Protein AF-A0A1F9BI55-F1 (afdb_monomer_lite)

pLDDT: mean 72.05, std 14.96, range [40.72, 87.56]

Secondary structure (DSSP, 8-state):
---------PPPS--PPTT----------EEETTTTEEES-SSB-TTT--B-HHHHHHHHHHHHHHHHHHHHHHTSTT--HHHHHHHHHHHHHHHHHHHHHHHHHHHHHHHHHT-

Sequence (115 aa):
MEDNKQQPWPGLPGQPAPGGQEQPPEAPKKYCVHCESETATWAYCDQCGKLFWGRIAWDLGCGGVCAWLGVGMILKAGTEFYEIILAVLIGAGGLWVMSRIIRQLGKAYVFWRNR

Radius of gyration: 26.08 Å; chains: 1; bounding box: 58×70×51 Å

Foldseek 3Di:
DDDDDDDDDDDDPDDDDPDPPPPPPPPPFDADPPPRDTAPDDQARLPPLHGPVVVLVVLLVQLVVLLVQLVVQCPDPPDDPVSNVVSVVSNVSSVVSVVVSVVVVVVSVVSVVVD

Structure (mmCIF, N/CA/C/O backbone):
data_AF-A0A1F9BI55-F1
#
_entry.id   AF-A0A1F9BI55-F1
#
loop_
_atom_site.group_PDB
_atom_site.id
_atom_site.type_symbol
_atom_site.label_atom_id
_atom_site.label_alt_id
_atom_site.label_comp_id
_atom_site.label_asym_id
_atom_site.label_entity_id
_atom_site.label_seq_id
_atom_site.pdbx_PDB_ins_code
_atom_site.Cartn_x
_atom_site.Cartn_y
_atom_site.Cartn_z
_atom_site.occupancy
_atom_site.B_iso_or_equiv
_atom_site.auth_seq_id
_atom_site.auth_comp_id
_atom_site.auth_asym_id
_atom_site.auth_atom_id
_atom_site.pdbx_PDB_model_num
ATOM 1 N N . MET A 1 1 ? 42.779 61.744 -11.611 1.00 42.41 1 MET A N 1
ATOM 2 C CA . MET A 1 1 ? 41.644 61.108 -12.315 1.00 42.41 1 MET A CA 1
ATOM 3 C C . MET A 1 1 ? 41.240 59.847 -11.542 1.00 42.41 1 MET A C 1
ATOM 5 O O . MET A 1 1 ? 41.432 58.744 -12.025 1.00 42.41 1 MET A O 1
ATOM 9 N N . GLU A 1 2 ? 41.009 59.907 -10.229 1.00 42.03 2 GLU A N 1
ATOM 10 C CA . GLU A 1 2 ? 39.813 60.427 -9.525 1.00 42.03 2 GLU A CA 1
ATOM 11 C C . GLU A 1 2 ? 38.534 59.616 -9.784 1.00 42.03 2 GLU A C 1
ATOM 13 O O . GLU A 1 2 ? 37.848 59.800 -10.780 1.00 42.03 2 GLU A O 1
ATOM 18 N N . ASP A 1 3 ? 38.311 58.678 -8.855 1.00 46.22 3 ASP A N 1
ATOM 19 C CA . ASP A 1 3 ? 37.092 58.414 -8.074 1.00 46.22 3 ASP A CA 1
ATOM 20 C C . ASP A 1 3 ? 35.724 58.757 -8.696 1.00 46.22 3 ASP A C 1
ATOM 22 O O . ASP A 1 3 ? 35.355 59.922 -8.849 1.00 46.22 3 ASP A O 1
ATOM 26 N N . ASN A 1 4 ? 34.889 57.729 -8.891 1.00 42.84 4 ASN A N 1
ATOM 27 C CA . ASN A 1 4 ? 33.470 57.885 -8.585 1.00 42.84 4 ASN A CA 1
ATOM 28 C C . ASN A 1 4 ? 32.836 56.570 -8.112 1.00 42.84 4 ASN A C 1
ATOM 30 O O . ASN A 1 4 ? 32.399 55.722 -8.891 1.00 42.84 4 ASN A O 1
ATOM 34 N N . LYS A 1 5 ? 32.804 56.419 -6.786 1.00 58.03 5 LYS A N 1
ATOM 35 C CA . LYS A 1 5 ? 31.860 55.562 -6.066 1.00 58.03 5 LYS A CA 1
ATOM 36 C C . LYS A 1 5 ? 30.414 55.846 -6.492 1.00 58.03 5 LYS A C 1
ATOM 38 O O . LYS A 1 5 ? 29.934 56.959 -6.306 1.00 58.03 5 LYS A O 1
ATOM 43 N N . GLN A 1 6 ? 29.662 54.801 -6.826 1.00 41.06 6 GLN A N 1
ATOM 44 C CA . GLN A 1 6 ? 28.225 54.777 -6.546 1.00 41.06 6 GLN A CA 1
ATOM 45 C C . GLN A 1 6 ? 27.743 53.352 -6.258 1.00 41.06 6 GLN A C 1
ATOM 47 O O . GLN A 1 6 ? 27.247 52.633 -7.117 1.00 41.06 6 GLN A O 1
ATOM 52 N N . GLN A 1 7 ? 27.858 52.961 -4.988 1.00 51.66 7 GLN A N 1
ATOM 53 C CA . GLN A 1 7 ? 26.734 52.285 -4.347 1.00 51.66 7 GLN A CA 1
ATOM 54 C C . GLN A 1 7 ? 25.698 53.353 -3.994 1.00 51.66 7 GLN A C 1
ATOM 56 O O . GLN A 1 7 ? 26.070 54.398 -3.452 1.00 51.66 7 GLN A O 1
ATOM 61 N N . PRO A 1 8 ? 24.411 53.083 -4.247 1.00 44.84 8 PRO A N 1
ATOM 62 C CA . PRO A 1 8 ? 23.413 53.513 -3.280 1.00 44.84 8 PRO A CA 1
ATOM 63 C C . PRO A 1 8 ? 22.367 52.417 -2.983 1.00 44.84 8 PRO A C 1
ATOM 65 O O . PRO A 1 8 ? 21.558 52.061 -3.831 1.00 44.84 8 PRO A O 1
ATOM 68 N N . TRP A 1 9 ? 22.371 52.004 -1.710 1.00 43.84 9 TRP A N 1
ATOM 69 C CA . TRP A 1 9 ? 21.256 51.522 -0.871 1.00 43.84 9 TRP A CA 1
ATOM 70 C C . TRP A 1 9 ? 20.826 50.036 -0.886 1.00 43.84 9 TRP A C 1
ATOM 72 O O . TRP A 1 9 ? 20.668 49.429 -1.943 1.00 43.84 9 TRP A O 1
ATOM 82 N N . PRO A 1 10 ? 20.568 49.451 0.309 1.00 46.62 10 PRO A N 1
ATOM 83 C CA . PRO A 1 10 ? 19.933 48.146 0.452 1.00 46.62 10 PRO A CA 1
ATOM 84 C C . PRO A 1 10 ? 18.438 48.277 0.137 1.00 46.62 10 PRO A C 1
ATOM 86 O O . PRO A 1 10 ? 17.730 49.070 0.757 1.00 46.62 10 PRO A O 1
ATOM 89 N N . GLY A 1 11 ? 17.948 47.507 -0.833 1.00 43.47 11 GLY A N 1
ATOM 90 C CA . GLY A 1 11 ? 16.514 47.405 -1.091 1.00 43.47 11 GLY A CA 1
ATOM 91 C C . GLY A 1 11 ? 15.781 46.894 0.154 1.00 43.47 11 GLY A C 1
ATOM 92 O O . GLY A 1 11 ? 16.149 45.867 0.720 1.00 43.47 11 GLY A O 1
ATOM 93 N N . LEU A 1 12 ? 14.767 47.643 0.589 1.00 44.66 12 LEU A N 1
ATOM 94 C CA . LEU A 1 12 ? 13.859 47.306 1.687 1.00 44.66 12 LEU A CA 1
ATOM 95 C C . LEU A 1 12 ? 13.199 45.923 1.499 1.00 44.66 12 LEU A C 1
ATOM 97 O O . LEU A 1 12 ? 12.894 45.538 0.368 1.00 44.66 12 LEU A O 1
ATOM 101 N N . PRO A 1 13 ? 12.888 45.198 2.591 1.00 49.97 13 PRO A N 1
ATOM 102 C CA . PRO A 1 13 ? 12.087 43.986 2.521 1.00 49.97 13 PRO A CA 1
ATOM 103 C C . PRO A 1 13 ? 10.628 44.383 2.276 1.00 49.97 13 PRO A C 1
ATOM 105 O O . PRO A 1 13 ? 10.007 45.006 3.133 1.00 49.97 13 PRO A O 1
ATOM 108 N N . GLY A 1 14 ? 10.066 44.033 1.118 1.00 50.84 14 GLY A N 1
ATOM 109 C CA . GLY A 1 14 ? 8.618 44.164 0.917 1.00 50.84 14 GLY A CA 1
ATOM 110 C C . GLY A 1 14 ? 8.142 44.639 -0.450 1.00 50.84 14 GLY A C 1
ATOM 111 O O . GLY A 1 14 ? 7.209 45.432 -0.509 1.00 50.84 14 GLY A O 1
ATOM 112 N N . GLN A 1 15 ? 8.705 44.134 -1.548 1.00 40.72 15 GLN A N 1
ATOM 113 C CA . GLN A 1 15 ? 7.982 44.128 -2.823 1.00 40.72 15 GLN A CA 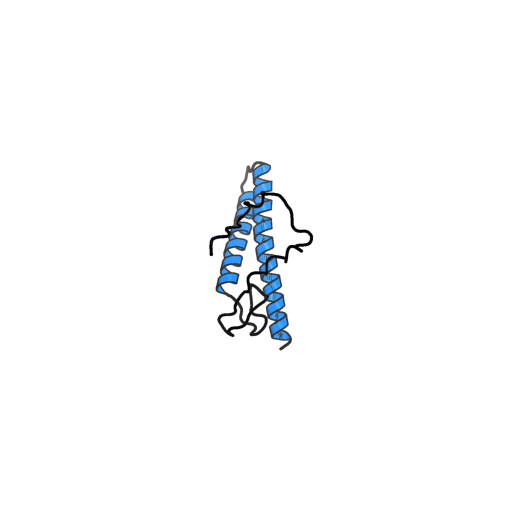1
ATOM 114 C C . GLN A 1 15 ? 7.763 42.681 -3.276 1.00 40.72 15 GLN A C 1
ATOM 116 O O . GLN A 1 15 ? 8.737 42.001 -3.599 1.00 40.72 15 GLN A O 1
ATOM 121 N N . PRO A 1 16 ? 6.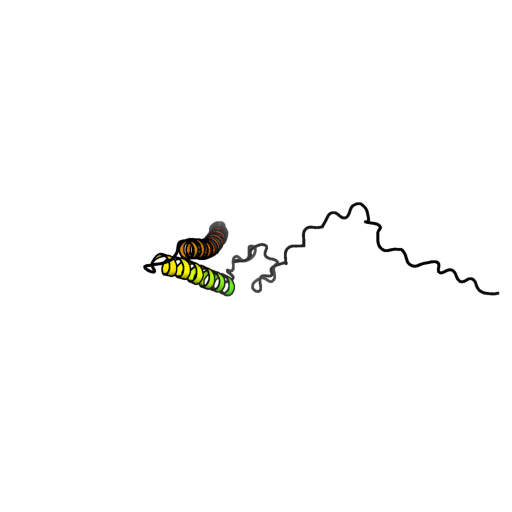513 42.174 -3.276 1.00 44.66 16 PRO A N 1
ATOM 122 C CA . PRO A 1 16 ? 6.219 40.891 -3.891 1.00 44.66 16 PRO A CA 1
ATOM 123 C C . PRO A 1 16 ? 6.353 41.046 -5.408 1.00 44.66 16 PRO A C 1
ATOM 125 O O . PRO A 1 16 ? 5.675 41.870 -6.023 1.00 44.66 16 PRO A O 1
ATOM 128 N N . ALA A 1 17 ? 7.254 40.270 -6.009 1.00 47.72 17 ALA A N 1
ATOM 129 C CA . ALA A 1 17 ? 7.354 40.172 -7.457 1.00 47.72 17 ALA A CA 1
ATOM 130 C C . ALA A 1 17 ? 6.009 39.670 -8.027 1.00 47.72 17 ALA A C 1
ATOM 132 O O . ALA A 1 17 ? 5.470 38.677 -7.528 1.00 47.72 17 ALA A O 1
ATOM 133 N N . PRO A 1 18 ? 5.440 40.330 -9.051 1.00 50.12 18 PRO A N 1
ATOM 134 C CA . PRO A 1 18 ? 4.204 39.880 -9.666 1.00 50.12 18 PRO A CA 1
ATOM 135 C C . PRO A 1 18 ? 4.491 38.656 -10.542 1.00 50.12 18 PRO A C 1
ATOM 137 O O . PRO A 1 18 ? 5.318 38.711 -11.447 1.00 50.12 18 PRO A O 1
ATOM 140 N N . GLY A 1 19 ? 3.774 37.558 -10.298 1.00 45.78 19 GLY A N 1
ATOM 141 C CA . GLY A 1 19 ? 3.638 36.484 -11.287 1.00 45.78 19 GLY A CA 1
ATOM 142 C C . GLY A 1 19 ? 4.557 35.273 -11.139 1.00 45.78 19 GLY A C 1
ATOM 143 O O . GLY A 1 19 ? 4.797 34.584 -12.127 1.00 45.78 19 GLY A O 1
ATOM 144 N N . GLY A 1 20 ? 5.027 34.953 -9.933 1.00 44.62 20 GLY A N 1
ATOM 145 C CA . GLY A 1 20 ? 5.524 33.605 -9.665 1.00 44.62 20 GLY A CA 1
ATOM 146 C C . GLY A 1 20 ? 4.347 32.636 -9.616 1.00 44.62 20 GLY A C 1
ATOM 147 O O . GLY A 1 20 ? 3.716 32.510 -8.573 1.00 44.62 20 GLY A O 1
ATOM 148 N N . GLN A 1 21 ? 4.020 31.969 -10.728 1.00 47.75 21 GLN A N 1
ATOM 149 C CA . GLN A 1 21 ? 3.288 30.708 -10.620 1.00 47.75 21 GLN A CA 1
ATOM 150 C C . GLN A 1 21 ? 4.119 29.825 -9.690 1.00 47.75 21 GLN A C 1
ATOM 152 O O . GLN A 1 21 ? 5.267 29.521 -10.013 1.00 47.75 21 GLN A O 1
ATOM 157 N N . GLU A 1 22 ? 3.579 29.478 -8.521 1.00 43.53 22 GLU A N 1
ATOM 158 C CA . GLU A 1 22 ? 4.127 28.417 -7.682 1.00 43.53 22 GLU A CA 1
ATOM 159 C C . GLU A 1 22 ? 4.212 27.168 -8.558 1.00 43.53 22 GLU A C 1
ATOM 161 O O . GLU A 1 22 ? 3.216 26.487 -8.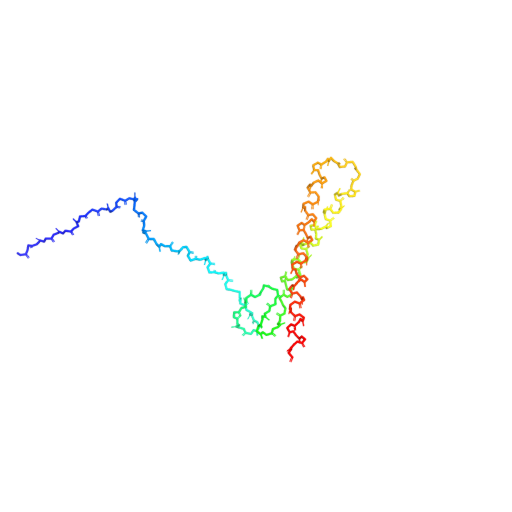801 1.00 43.53 22 GLU A O 1
ATOM 166 N N . GLN A 1 23 ? 5.401 26.923 -9.113 1.00 45.19 23 GLN A N 1
ATOM 167 C CA . GLN A 1 23 ? 5.715 25.690 -9.805 1.00 45.19 23 GLN A CA 1
ATOM 168 C C . GLN A 1 23 ? 5.424 24.588 -8.784 1.00 45.19 23 GLN A C 1
ATOM 170 O O . GLN A 1 23 ? 6.053 24.586 -7.720 1.00 45.19 23 GLN A O 1
ATOM 175 N N . PRO A 1 24 ? 4.423 23.718 -9.027 1.00 54.47 24 PRO A N 1
ATOM 176 C CA . PRO A 1 24 ? 4.075 22.687 -8.067 1.00 54.47 24 PRO A CA 1
ATOM 177 C C . PRO A 1 24 ? 5.356 21.905 -7.778 1.00 54.47 24 PRO A C 1
ATOM 179 O O . PRO A 1 24 ? 6.080 21.606 -8.734 1.00 54.47 24 PRO A O 1
ATOM 182 N N . PRO A 1 25 ? 5.682 21.641 -6.498 1.00 56.00 25 PRO A N 1
ATOM 183 C CA . PRO A 1 25 ? 6.956 21.045 -6.128 1.00 56.00 25 PRO A CA 1
ATOM 184 C C . PRO A 1 25 ? 7.177 19.817 -7.000 1.00 56.00 25 PRO A C 1
ATOM 186 O O . PRO A 1 25 ? 6.336 18.913 -7.020 1.00 56.00 25 PRO A O 1
ATOM 189 N N . GLU A 1 26 ? 8.2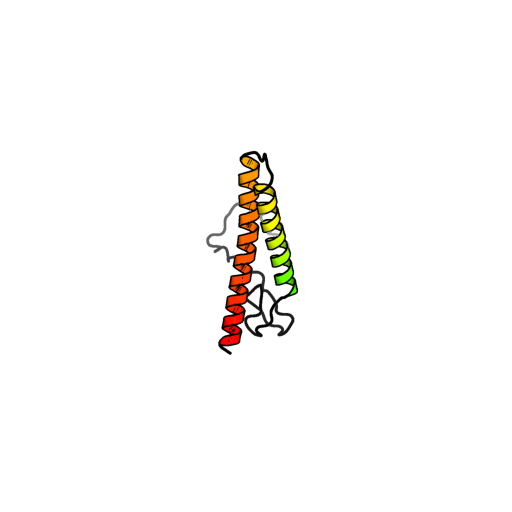58 19.849 -7.782 1.00 56.31 26 GLU A N 1
ATOM 190 C CA . GLU A 1 26 ? 8.585 18.803 -8.739 1.00 56.31 26 GLU A CA 1
ATOM 191 C C . GLU A 1 26 ? 8.583 17.488 -7.962 1.00 56.31 26 GLU A C 1
ATOM 193 O O . GLU A 1 26 ? 9.340 17.318 -7.001 1.00 56.31 26 GLU A O 1
ATOM 198 N N . ALA A 1 27 ? 7.613 16.619 -8.268 1.00 58.06 27 ALA A N 1
ATOM 199 C CA . ALA A 1 27 ? 7.383 15.425 -7.473 1.00 58.06 27 ALA A CA 1
ATOM 200 C C . ALA A 1 27 ? 8.707 14.653 -7.387 1.00 58.06 27 ALA A C 1
ATOM 202 O O . ALA A 1 27 ? 9.366 14.502 -8.419 1.00 58.06 27 ALA A O 1
ATOM 203 N N . PRO A 1 28 ? 9.121 14.178 -6.196 1.00 56.47 28 PRO A N 1
ATOM 204 C CA . PRO A 1 28 ? 10.420 13.543 -6.034 1.00 56.47 28 PRO A CA 1
ATOM 205 C C . PRO A 1 28 ? 10.548 12.422 -7.059 1.00 56.47 28 PRO A C 1
ATOM 207 O O . PRO A 1 28 ? 9.763 11.466 -7.039 1.00 56.47 28 PRO A O 1
ATOM 210 N N . LYS A 1 29 ? 11.501 12.585 -7.982 1.00 61.00 29 LYS A N 1
ATOM 211 C CA . LYS A 1 29 ? 11.761 11.637 -9.062 1.00 61.00 29 LYS A CA 1
ATOM 212 C C . LYS A 1 29 ? 12.137 10.306 -8.424 1.00 61.00 29 LYS A C 1
ATOM 214 O O . LYS A 1 29 ? 13.127 10.209 -7.702 1.00 61.00 29 LYS A O 1
ATOM 219 N N . LYS A 1 30 ? 11.301 9.286 -8.614 1.00 67.44 30 LYS A N 1
ATOM 220 C CA . LYS A 1 30 ? 11.562 7.942 -8.088 1.00 67.44 30 LYS A CA 1
ATOM 221 C C . LYS A 1 30 ? 12.350 7.191 -9.140 1.00 67.44 30 LYS A C 1
ATOM 223 O O . LYS A 1 30 ? 12.022 7.257 -10.319 1.00 67.44 30 LYS A O 1
ATOM 228 N N . TYR A 1 31 ? 13.388 6.491 -8.711 1.00 72.88 31 TYR A N 1
ATOM 229 C CA . TYR A 1 31 ? 14.317 5.830 -9.613 1.00 72.88 31 TYR A CA 1
ATOM 230 C C . TYR A 1 31 ? 14.211 4.314 -9.479 1.00 72.88 31 TYR A C 1
ATOM 232 O O . TYR A 1 31 ? 14.147 3.781 -8.366 1.00 72.88 31 TYR A O 1
ATOM 240 N N . CYS A 1 32 ? 14.168 3.605 -10.605 1.00 77.00 32 CYS A N 1
ATOM 241 C CA . CYS A 1 32 ? 14.177 2.152 -10.617 1.00 77.00 32 CYS A CA 1
ATOM 242 C C . CYS A 1 32 ? 15.615 1.631 -10.678 1.00 77.00 32 CYS A C 1
ATOM 244 O O . CYS A 1 32 ? 16.251 1.676 -11.723 1.00 77.00 32 CYS A O 1
ATOM 246 N N . VAL A 1 33 ? 16.087 1.025 -9.588 1.00 75.19 33 VAL A N 1
ATOM 247 C CA . VAL A 1 33 ? 17.436 0.430 -9.497 1.00 75.19 33 VAL A CA 1
ATOM 248 C C . VAL A 1 33 ? 17.667 -0.699 -10.517 1.00 75.19 33 VAL A C 1
ATOM 250 O O . VAL A 1 33 ? 18.801 -1.028 -10.828 1.00 75.19 33 VAL A O 1
ATOM 253 N N . HIS A 1 34 ? 16.607 -1.313 -11.057 1.00 79.19 34 HIS A N 1
ATOM 254 C CA . HIS A 1 34 ? 16.745 -2.448 -11.976 1.00 79.19 34 HIS A CA 1
ATOM 255 C C . HIS A 1 34 ? 16.932 -2.092 -13.446 1.00 79.19 34 HIS A C 1
ATOM 257 O O . HIS A 1 34 ? 17.508 -2.891 -14.175 1.00 79.19 34 HIS A O 1
ATOM 263 N N . CYS A 1 35 ? 16.390 -0.965 -13.893 1.00 81.31 35 CYS A N 1
ATOM 264 C CA . CYS A 1 35 ? 16.456 -0.556 -15.298 1.00 81.31 35 CYS A CA 1
ATOM 265 C C . CYS A 1 35 ? 16.968 0.871 -15.465 1.00 81.31 35 CYS A C 1
ATOM 267 O O . CYS A 1 35 ? 16.901 1.409 -16.562 1.00 81.31 35 CYS A O 1
ATOM 269 N N . GLU A 1 36 ? 17.444 1.472 -14.369 1.00 81.75 36 GLU A N 1
ATOM 270 C CA . GLU A 1 36 ? 18.048 2.802 -14.346 1.00 81.75 36 GLU A CA 1
ATOM 271 C C . GLU A 1 36 ? 17.147 3.888 -14.960 1.00 81.75 36 GLU A C 1
ATOM 273 O O . GLU A 1 36 ? 17.603 4.903 -15.486 1.00 81.75 36 GLU A O 1
ATOM 278 N N . SER A 1 37 ? 15.831 3.682 -14.867 1.00 76.25 37 SER A N 1
ATOM 279 C CA . SER A 1 37 ? 14.826 4.592 -15.396 1.00 76.25 37 SER A CA 1
ATOM 280 C C . SER A 1 37 ? 14.141 5.372 -14.280 1.00 76.25 37 SER A C 1
ATOM 282 O O . SER A 1 37 ? 13.930 4.873 -13.166 1.00 76.25 37 SER A O 1
ATOM 284 N N . GLU A 1 38 ? 13.704 6.585 -14.607 1.00 76.06 38 GLU A N 1
ATOM 285 C CA . GLU A 1 38 ? 12.711 7.282 -13.798 1.00 76.06 38 GLU A CA 1
ATOM 286 C C . GLU A 1 38 ? 11.399 6.474 -13.808 1.00 76.06 38 GLU A C 1
ATOM 288 O O . GLU A 1 38 ? 11.022 5.873 -14.817 1.00 76.06 38 GLU A O 1
ATOM 293 N N . THR A 1 39 ? 10.737 6.396 -12.655 1.00 74.25 39 THR A N 1
ATOM 294 C CA . THR A 1 39 ? 9.449 5.722 -12.472 1.00 74.25 39 THR A CA 1
ATOM 295 C C . THR A 1 39 ? 8.461 6.688 -11.842 1.00 74.25 39 THR A C 1
ATOM 297 O O . THR A 1 39 ? 8.729 7.297 -10.803 1.00 74.25 39 THR A O 1
ATOM 300 N N . ALA A 1 40 ? 7.277 6.808 -12.437 1.00 68.88 40 ALA A N 1
ATOM 301 C CA . ALA A 1 40 ? 6.197 7.611 -11.859 1.00 68.88 40 ALA A CA 1
ATOM 302 C C . ALA A 1 40 ? 5.485 6.859 -10.717 1.00 68.88 40 ALA A C 1
ATOM 304 O O . ALA A 1 40 ? 4.795 7.447 -9.874 1.00 68.88 40 ALA A O 1
ATOM 305 N N . THR A 1 41 ? 5.647 5.536 -10.670 1.00 69.56 41 THR A N 1
ATOM 306 C CA . THR A 1 41 ? 4.986 4.652 -9.713 1.00 69.56 41 THR A CA 1
ATOM 307 C C . THR A 1 41 ? 5.883 4.318 -8.524 1.00 69.56 41 THR A C 1
ATOM 309 O O . THR A 1 41 ? 7.105 4.239 -8.618 1.00 69.56 41 THR A O 1
ATOM 312 N N . TRP A 1 42 ? 5.257 4.170 -7.353 1.00 68.94 42 TRP A N 1
ATOM 313 C CA . TRP A 1 42 ? 5.952 4.007 -6.070 1.00 68.94 42 TRP A CA 1
ATOM 314 C C . TRP A 1 42 ? 6.104 2.550 -5.620 1.00 68.94 42 TRP A C 1
ATOM 316 O O . TRP A 1 42 ? 6.932 2.275 -4.761 1.00 68.94 42 TRP A O 1
ATOM 326 N N . ALA A 1 43 ? 5.304 1.637 -6.174 1.00 74.38 43 ALA A N 1
ATOM 327 C CA . ALA A 1 43 ? 5.281 0.219 -5.801 1.00 74.38 43 ALA A CA 1
ATOM 328 C C . ALA A 1 43 ? 5.872 -0.697 -6.884 1.00 74.38 43 ALA A C 1
ATOM 330 O O . ALA A 1 43 ? 6.298 -1.809 -6.595 1.00 74.38 43 ALA A O 1
ATOM 331 N N . TYR A 1 44 ? 5.914 -0.243 -8.132 1.00 79.69 44 TYR A N 1
ATOM 332 C CA . TYR A 1 44 ? 6.523 -0.959 -9.246 1.00 79.69 44 TYR A CA 1
ATOM 333 C C . TYR A 1 44 ? 7.140 0.054 -10.207 1.00 79.69 44 TYR A C 1
ATOM 335 O O . TYR A 1 44 ? 6.878 1.248 -10.074 1.00 79.69 44 TYR A O 1
ATOM 343 N N . CYS A 1 45 ? 7.956 -0.409 -11.146 1.00 82.62 45 CYS A N 1
ATOM 344 C CA . CYS A 1 45 ? 8.479 0.406 -12.235 1.00 82.62 45 CYS A CA 1
ATOM 345 C C . CYS A 1 45 ? 7.595 0.271 -13.479 1.00 82.62 45 CYS A C 1
ATOM 347 O O . CYS A 1 45 ? 7.388 -0.844 -13.956 1.00 82.62 45 CYS A O 1
ATOM 349 N N . ASP A 1 46 ? 7.113 1.387 -14.025 1.00 79.19 46 ASP A N 1
ATOM 350 C CA . ASP A 1 46 ? 6.277 1.423 -15.233 1.00 79.19 46 ASP A CA 1
ATOM 351 C C . ASP A 1 46 ? 7.043 1.131 -16.538 1.00 79.19 46 ASP A C 1
ATOM 353 O O . ASP A 1 46 ? 6.423 0.833 -17.553 1.00 79.19 46 ASP A O 1
ATOM 357 N N . GLN A 1 47 ? 8.379 1.135 -16.506 1.00 79.69 47 GLN A N 1
ATOM 358 C CA . GLN A 1 47 ? 9.228 0.837 -17.667 1.00 79.69 47 GLN A CA 1
ATOM 359 C C . GLN A 1 47 ? 9.602 -0.654 -17.745 1.00 79.69 47 GLN A C 1
ATOM 361 O O . GLN A 1 47 ? 9.408 -1.315 -18.771 1.00 79.69 47 GLN A O 1
ATOM 366 N N . CYS A 1 48 ? 10.107 -1.231 -16.647 1.00 79.75 48 CYS A N 1
ATOM 367 C CA . CYS A 1 48 ? 10.543 -2.634 -16.611 1.00 79.75 48 CYS A CA 1
ATOM 368 C C . CYS A 1 48 ? 9.538 -3.599 -15.965 1.00 79.75 48 CYS A C 1
ATOM 370 O O . CYS A 1 48 ? 9.679 -4.809 -16.123 1.00 79.75 48 CYS A O 1
ATOM 372 N N . GLY A 1 49 ? 8.530 -3.105 -15.242 1.00 75.31 49 GLY A N 1
ATOM 373 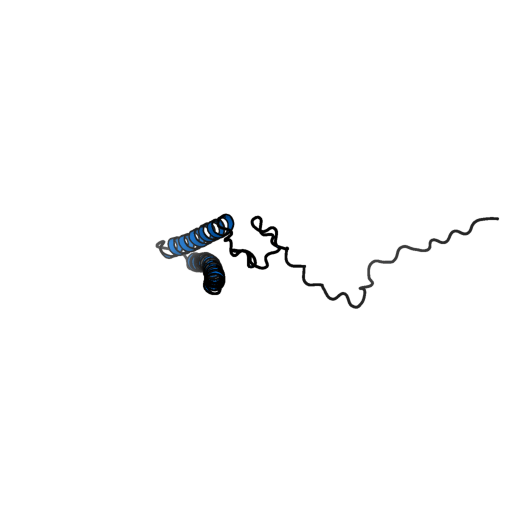C CA . GLY A 1 49 ? 7.520 -3.935 -14.575 1.00 75.31 49 GLY A CA 1
ATOM 374 C C . GLY A 1 49 ? 7.975 -4.593 -13.267 1.00 75.31 49 GLY A C 1
ATOM 375 O O . GLY A 1 49 ? 7.202 -5.347 -12.674 1.00 75.31 49 GLY A O 1
ATOM 376 N N . LYS A 1 50 ? 9.204 -4.341 -12.789 1.00 80.19 50 LYS A N 1
ATOM 377 C CA . LYS A 1 50 ? 9.691 -4.879 -11.505 1.00 80.19 50 LYS A CA 1
ATOM 378 C C . LYS A 1 50 ? 8.968 -4.225 -10.327 1.00 80.19 50 LYS A C 1
ATOM 380 O O . LYS A 1 50 ? 8.803 -3.008 -10.282 1.00 80.19 50 LYS A O 1
ATOM 385 N N . LEU A 1 51 ? 8.593 -5.046 -9.351 1.00 80.81 51 LEU A N 1
ATOM 386 C CA . LEU A 1 51 ? 7.967 -4.633 -8.095 1.00 80.81 51 LEU A CA 1
ATOM 387 C C . LEU A 1 51 ? 9.024 -4.248 -7.054 1.00 80.81 51 LEU A C 1
ATOM 389 O O . LEU A 1 51 ? 10.033 -4.936 -6.890 1.00 80.81 51 LEU A O 1
ATOM 393 N N . PHE A 1 52 ? 8.758 -3.188 -6.296 1.00 85.81 52 PHE A N 1
ATOM 394 C CA . PHE A 1 52 ? 9.579 -2.762 -5.165 1.00 85.81 52 PHE A CA 1
ATOM 395 C C . PHE A 1 52 ? 9.145 -3.495 -3.891 1.00 85.81 52 PHE A C 1
ATOM 397 O O . PHE A 1 52 ? 8.539 -2.911 -2.991 1.00 85.81 52 PHE A O 1
ATOM 404 N N . TRP A 1 53 ? 9.456 -4.794 -3.822 1.00 77.88 53 TRP A N 1
ATOM 405 C CA . TRP A 1 53 ? 9.028 -5.692 -2.741 1.00 77.88 53 TRP A CA 1
ATOM 406 C C . TRP A 1 53 ? 9.362 -5.186 -1.338 1.00 77.88 53 TRP A C 1
ATOM 408 O O . TRP A 1 53 ? 8.520 -5.295 -0.458 1.00 77.88 53 TRP A O 1
ATOM 418 N N . GLY A 1 54 ? 10.534 -4.575 -1.130 1.00 81.50 54 GLY A N 1
ATOM 419 C CA . GLY A 1 54 ? 10.901 -4.020 0.178 1.00 81.50 54 GLY A CA 1
ATOM 420 C C . GLY A 1 54 ? 9.939 -2.927 0.653 1.00 81.50 54 GLY A C 1
ATOM 421 O O . GLY A 1 54 ? 9.548 -2.903 1.817 1.00 81.50 54 GLY A O 1
ATOM 422 N N . ARG A 1 55 ? 9.485 -2.059 -0.260 1.00 78.50 55 ARG A N 1
ATOM 423 C CA . ARG A 1 55 ? 8.531 -0.995 0.072 1.00 78.50 55 ARG A CA 1
ATOM 424 C C . ARG A 1 55 ? 7.113 -1.534 0.224 1.00 78.50 55 ARG A C 1
ATOM 426 O O . ARG A 1 55 ? 6.436 -1.188 1.182 1.00 78.50 55 ARG A O 1
ATOM 433 N N . ILE A 1 56 ? 6.701 -2.426 -0.677 1.00 82.50 56 ILE A N 1
ATOM 434 C CA . ILE A 1 56 ? 5.404 -3.108 -0.602 1.00 82.50 56 ILE A CA 1
ATOM 435 C C . ILE A 1 56 ? 5.269 -3.856 0.731 1.00 82.50 56 ILE A C 1
ATOM 437 O O . ILE A 1 56 ? 4.254 -3.710 1.401 1.00 82.50 56 ILE A O 1
ATOM 441 N N . ALA A 1 57 ? 6.295 -4.610 1.137 1.00 83.06 57 ALA A N 1
ATOM 442 C CA . ALA A 1 57 ? 6.309 -5.352 2.394 1.00 83.06 57 ALA A CA 1
ATOM 443 C C . ALA A 1 57 ? 6.244 -4.425 3.613 1.00 83.06 57 ALA A C 1
ATOM 445 O O . ALA A 1 57 ? 5.500 -4.709 4.549 1.00 83.06 57 ALA A O 1
ATOM 446 N N . TRP A 1 58 ? 6.967 -3.301 3.585 1.00 83.50 58 TRP A N 1
ATOM 447 C CA . TRP A 1 58 ? 6.892 -2.288 4.636 1.00 83.50 58 TRP A CA 1
ATOM 448 C C . TRP A 1 58 ? 5.478 -1.711 4.777 1.00 83.50 58 TRP A C 1
ATOM 450 O O . TRP A 1 58 ? 4.924 -1.705 5.874 1.00 83.50 58 TRP A O 1
ATOM 460 N N . ASP A 1 59 ? 4.862 -1.284 3.672 1.00 82.50 59 ASP A N 1
ATOM 461 C CA . ASP A 1 59 ? 3.519 -0.698 3.701 1.00 82.50 59 ASP A CA 1
ATOM 462 C C . ASP A 1 59 ? 2.440 -1.741 4.069 1.00 82.50 59 ASP A C 1
ATOM 464 O O . ASP A 1 59 ? 1.495 -1.407 4.783 1.00 82.50 59 ASP A O 1
ATOM 468 N N . LEU A 1 60 ? 2.593 -3.011 3.661 1.00 83.56 60 LEU A N 1
ATOM 469 C CA . LEU A 1 60 ? 1.733 -4.123 4.105 1.00 83.56 60 LEU A CA 1
ATOM 470 C C . LEU A 1 60 ? 1.890 -4.397 5.604 1.00 83.56 60 LEU A C 1
ATOM 472 O O . LEU A 1 60 ? 0.894 -4.611 6.290 1.00 83.56 60 LEU A O 1
ATOM 476 N N . GLY A 1 61 ? 3.122 -4.371 6.116 1.00 86.12 61 GLY A N 1
ATOM 477 C CA . GLY A 1 61 ? 3.408 -4.532 7.539 1.00 86.12 61 GLY A CA 1
ATOM 478 C C . GLY A 1 61 ? 2.779 -3.411 8.363 1.00 86.12 61 GLY A C 1
ATOM 479 O O . GLY A 1 61 ? 1.988 -3.679 9.264 1.00 86.12 61 GLY A O 1
ATOM 480 N N . CYS A 1 62 ? 3.054 -2.153 8.015 1.00 85.94 62 CYS A N 1
ATOM 481 C CA . CYS A 1 62 ? 2.484 -0.996 8.706 1.00 85.94 62 CYS A CA 1
ATOM 482 C C . CYS A 1 62 ? 0.954 -0.948 8.589 1.00 85.94 62 CYS A C 1
ATOM 484 O O . CYS A 1 62 ? 0.267 -0.790 9.597 1.00 85.94 62 CYS A O 1
ATOM 486 N N . GLY A 1 63 ? 0.411 -1.117 7.380 1.00 81.62 63 GLY A N 1
ATOM 487 C CA . GLY A 1 63 ? -1.033 -1.118 7.148 1.00 81.62 63 GLY A CA 1
ATOM 488 C C . GLY A 1 63 ? -1.741 -2.250 7.892 1.00 81.62 63 GLY A C 1
ATOM 489 O O . GLY A 1 63 ? -2.787 -2.028 8.502 1.00 81.62 63 GLY A O 1
ATOM 490 N N . GLY A 1 64 ? -1.138 -3.441 7.902 1.00 84.75 64 GLY A N 1
ATOM 491 C CA . GLY A 1 64 ? -1.632 -4.611 8.621 1.00 84.75 64 GLY A CA 1
ATOM 492 C C . GLY A 1 64 ? -1.635 -4.415 10.132 1.00 84.75 64 GLY A C 1
ATOM 493 O O . GLY A 1 64 ? -2.664 -4.649 10.759 1.00 84.75 64 GLY A O 1
ATOM 494 N N . VAL A 1 65 ? -0.535 -3.924 10.709 1.00 87.56 65 VAL A N 1
ATOM 495 C CA . VAL A 1 65 ? -0.440 -3.641 12.152 1.00 87.56 65 VAL A CA 1
ATOM 496 C C . VAL A 1 65 ? -1.481 -2.604 12.573 1.00 87.56 65 VAL A C 1
ATOM 498 O O . VAL A 1 65 ? -2.201 -2.837 13.539 1.00 87.56 65 VAL A O 1
ATOM 501 N N . CYS A 1 66 ? -1.633 -1.503 11.831 1.00 85.69 66 CYS A N 1
ATOM 502 C CA . CYS A 1 66 ? -2.647 -0.490 12.137 1.00 85.69 66 CYS A CA 1
ATOM 503 C C . CYS A 1 66 ? -4.075 -1.053 12.044 1.00 85.69 66 CYS A C 1
ATOM 505 O O . CYS A 1 66 ? -4.883 -0.836 12.944 1.00 85.69 66 CYS A O 1
ATOM 507 N N . ALA A 1 67 ? -4.385 -1.826 10.999 1.00 81.62 67 ALA A N 1
ATOM 508 C CA . ALA A 1 67 ? -5.693 -2.468 10.872 1.00 81.62 67 ALA A CA 1
ATOM 509 C C . ALA A 1 67 ? -5.973 -3.426 12.044 1.00 81.62 67 ALA A C 1
ATOM 511 O O . ALA A 1 67 ? -7.063 -3.408 12.616 1.00 81.62 67 ALA A O 1
ATOM 512 N N . TRP A 1 68 ? -4.974 -4.220 12.438 1.00 81.94 68 TRP A N 1
ATOM 513 C CA . TRP A 1 68 ? -5.099 -5.187 13.527 1.00 81.94 68 TRP A CA 1
ATOM 514 C C . TRP A 1 68 ? -5.243 -4.512 14.894 1.00 81.94 68 TRP A C 1
ATOM 516 O O . TRP A 1 68 ? -6.068 -4.936 15.699 1.00 81.94 68 TRP A O 1
ATOM 526 N N . LEU A 1 69 ? -4.505 -3.426 15.142 1.00 82.81 69 LEU A N 1
ATOM 527 C CA . LEU A 1 69 ? -4.639 -2.612 16.353 1.00 82.81 69 LEU A CA 1
ATOM 528 C C . LEU A 1 69 ? -6.034 -1.990 16.465 1.00 82.81 69 LEU A C 1
ATOM 530 O O . LEU A 1 69 ? -6.639 -2.065 17.531 1.00 82.81 69 LEU A O 1
ATOM 534 N N . GLY A 1 70 ? -6.577 -1.448 15.369 1.00 79.62 70 GLY A N 1
ATOM 535 C CA . GLY A 1 70 ? -7.944 -0.920 15.349 1.00 79.62 70 GLY A CA 1
ATOM 536 C C . GLY A 1 70 ? -8.984 -1.986 15.711 1.00 79.62 70 GLY A C 1
ATOM 537 O O . GLY A 1 70 ? -9.836 -1.763 16.567 1.00 79.62 70 GLY A O 1
ATOM 538 N N . VAL A 1 71 ? -8.874 -3.186 15.136 1.00 81.38 71 VAL A N 1
ATOM 539 C CA . VAL A 1 71 ? -9.770 -4.310 15.465 1.00 81.38 71 VAL A CA 1
ATOM 540 C C . VAL A 1 71 ? -9.596 -4.761 16.918 1.00 81.38 71 VAL A C 1
ATOM 542 O O . VAL A 1 71 ? -10.586 -4.954 17.621 1.00 81.38 71 VAL A O 1
ATOM 545 N N . GLY A 1 72 ? -8.355 -4.891 17.390 1.00 80.06 72 GLY A N 1
ATOM 546 C CA . GLY A 1 72 ? -8.057 -5.303 18.761 1.00 80.06 72 GLY A CA 1
ATOM 547 C C . GLY A 1 72 ? -8.601 -4.330 19.808 1.00 80.06 72 GLY A C 1
ATOM 548 O O . GLY A 1 72 ? -9.083 -4.768 20.850 1.00 80.06 72 GLY A O 1
ATOM 549 N N . MET A 1 73 ? -8.580 -3.026 19.520 1.00 79.25 73 MET A N 1
ATOM 550 C CA . MET A 1 73 ? -9.186 -2.015 20.386 1.00 79.25 73 MET A CA 1
ATOM 551 C C . MET A 1 73 ? -10.717 -2.086 20.356 1.00 79.25 73 MET A C 1
ATOM 553 O O . MET A 1 73 ? -11.319 -2.067 21.419 1.00 79.25 73 MET A O 1
ATOM 557 N N . ILE A 1 74 ? -11.354 -2.265 19.192 1.00 78.69 74 ILE A N 1
ATOM 558 C CA . ILE A 1 74 ? -12.825 -2.394 19.094 1.00 78.69 74 ILE A CA 1
ATOM 559 C C . ILE A 1 74 ? -13.345 -3.638 19.831 1.00 78.69 74 ILE A C 1
ATOM 561 O O . ILE A 1 74 ? -14.415 -3.605 20.433 1.00 78.69 74 ILE A O 1
ATOM 565 N N . LEU A 1 75 ? -12.603 -4.745 19.779 1.00 78.50 75 LEU A N 1
ATOM 566 C CA . LEU A 1 75 ? -12.986 -5.999 20.435 1.00 78.50 75 LEU A CA 1
ATOM 567 C C . LEU A 1 75 ? -12.698 -6.005 21.944 1.00 78.50 75 LEU A C 1
ATOM 569 O O . LEU A 1 75 ? -13.100 -6.941 22.641 1.00 78.50 75 LEU A O 1
ATOM 573 N N . LYS A 1 76 ? -11.997 -4.993 22.467 1.00 77.81 76 LYS A N 1
ATOM 574 C CA . LYS A 1 76 ? -11.706 -4.888 23.895 1.00 77.81 76 LYS A CA 1
ATOM 575 C C . LYS A 1 76 ? -12.993 -4.514 24.639 1.00 77.81 76 LYS A C 1
ATOM 577 O O . LYS A 1 76 ? -13.611 -3.491 24.376 1.00 77.81 76 LYS A O 1
ATOM 582 N N . ALA A 1 77 ? -13.412 -5.352 25.584 1.00 52.84 77 ALA A N 1
ATOM 583 C CA . ALA A 1 77 ? -14.589 -5.074 26.401 1.00 52.84 77 ALA A CA 1
ATOM 584 C C . ALA A 1 77 ? -14.354 -3.847 27.3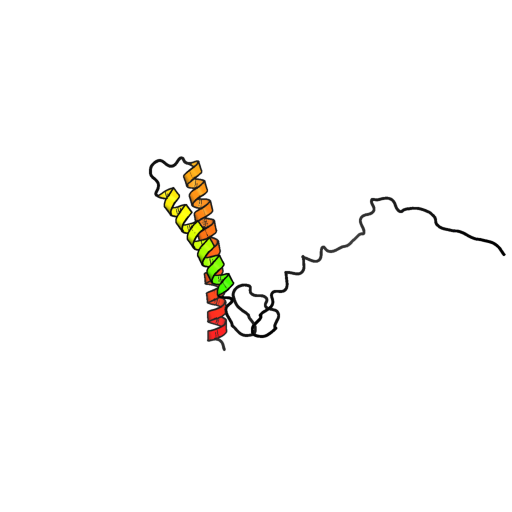04 1.00 52.84 77 ALA A C 1
ATOM 586 O O . ALA A 1 77 ? -13.320 -3.763 27.968 1.00 52.84 77 ALA A O 1
ATOM 587 N N . GLY A 1 78 ? -15.328 -2.930 27.351 1.00 66.31 78 GLY A N 1
ATOM 588 C CA . GLY A 1 78 ? -15.312 -1.759 28.238 1.00 66.31 78 GLY A CA 1
ATOM 589 C C . GLY A 1 78 ? -14.629 -0.503 27.682 1.00 66.31 78 GLY A C 1
ATOM 590 O O . GLY A 1 78 ? -14.297 0.378 28.465 1.00 66.31 78 GLY A O 1
ATOM 591 N N . THR A 1 79 ? -14.404 -0.404 26.369 1.00 64.62 79 THR A N 1
ATOM 592 C CA . THR A 1 79 ? -13.811 0.791 25.749 1.00 64.62 79 THR A CA 1
ATOM 593 C C . THR A 1 79 ? -14.754 1.987 25.779 1.00 64.62 79 THR A C 1
ATOM 595 O O . THR A 1 79 ? -15.905 1.899 25.340 1.00 64.62 79 THR A O 1
ATOM 598 N N . GLU A 1 80 ? -14.239 3.122 26.235 1.00 78.38 80 GLU A N 1
ATOM 599 C CA . GLU A 1 80 ? -14.928 4.408 26.179 1.00 78.38 80 GLU A CA 1
ATOM 600 C C . GLU A 1 80 ? -15.175 4.838 24.719 1.00 78.38 80 GLU A C 1
ATOM 602 O O . GLU A 1 80 ? -14.444 4.459 23.800 1.00 78.38 80 GLU A O 1
ATOM 607 N N . PHE A 1 81 ? -16.189 5.677 24.479 1.00 79.75 81 PHE A N 1
ATOM 608 C CA . PHE A 1 81 ? -16.582 6.099 23.124 1.00 79.75 81 PHE A CA 1
ATOM 609 C C . PHE A 1 81 ? -15.426 6.727 22.318 1.00 79.75 81 PHE A C 1
ATOM 611 O O . PHE A 1 81 ? -15.322 6.513 21.108 1.00 79.75 81 PHE A O 1
ATOM 618 N N . TYR A 1 82 ? -14.516 7.453 22.978 1.00 78.38 82 TYR A N 1
ATOM 619 C CA . TYR A 1 82 ? -13.344 8.042 22.322 1.00 78.38 82 TYR A CA 1
ATOM 620 C C . TYR A 1 82 ? -12.337 6.982 21.842 1.00 78.38 82 TYR A C 1
ATOM 622 O O . TYR A 1 82 ? -11.714 7.164 20.795 1.00 78.38 82 TYR A O 1
ATOM 630 N N . GLU A 1 83 ? -12.200 5.860 22.556 1.00 78.38 83 GLU A N 1
ATOM 631 C CA . GLU A 1 83 ? -11.309 4.756 22.175 1.00 78.38 83 GLU A CA 1
ATOM 632 C C . GLU A 1 83 ? -11.840 4.024 20.950 1.00 78.38 83 GLU A C 1
ATOM 634 O O . GLU A 1 83 ? -11.060 3.644 20.080 1.00 78.38 83 GLU A O 1
ATOM 639 N N . ILE A 1 84 ? -13.165 3.903 20.834 1.00 80.25 84 ILE A N 1
ATOM 640 C CA . ILE A 1 84 ? -13.824 3.341 19.651 1.00 80.25 84 ILE A CA 1
ATOM 641 C C . ILE A 1 84 ? -13.555 4.227 18.430 1.00 80.25 84 ILE A C 1
ATOM 643 O O . ILE A 1 84 ? -13.158 3.720 17.381 1.00 80.25 84 ILE A O 1
ATOM 647 N N . ILE A 1 85 ? -13.713 5.550 18.557 1.00 84.06 85 ILE A N 1
ATOM 648 C CA . ILE A 1 85 ? -13.407 6.485 17.461 1.00 84.06 85 ILE A CA 1
ATOM 649 C C . ILE A 1 85 ? -11.933 6.374 17.061 1.00 84.06 85 ILE A C 1
ATOM 651 O O . ILE A 1 85 ? -11.624 6.256 15.874 1.00 84.06 85 ILE A O 1
ATOM 655 N N . LEU A 1 86 ? -11.021 6.376 18.035 1.00 83.75 86 LEU A N 1
ATOM 656 C CA . LEU A 1 86 ? -9.588 6.257 17.776 1.00 83.75 86 LEU A CA 1
ATOM 657 C C . LEU A 1 86 ? -9.256 4.935 17.065 1.00 83.75 86 LEU A C 1
ATOM 659 O O . LEU A 1 86 ? -8.518 4.928 16.079 1.00 83.75 86 LEU A O 1
ATOM 663 N N . ALA A 1 87 ? -9.850 3.832 17.514 1.00 83.19 87 ALA A N 1
ATOM 664 C CA . ALA A 1 87 ? -9.671 2.514 16.925 1.00 83.19 87 ALA A CA 1
ATOM 665 C C . ALA A 1 87 ? -10.175 2.447 15.476 1.00 83.19 87 ALA A C 1
ATOM 667 O O . ALA A 1 87 ? -9.493 1.893 14.610 1.00 83.19 87 ALA A O 1
ATOM 668 N N . VAL A 1 88 ? -11.324 3.066 15.187 1.00 84.12 88 VAL A N 1
ATOM 669 C CA . VAL A 1 88 ? -11.859 3.179 13.824 1.00 84.12 88 VAL A CA 1
ATOM 670 C C . VAL A 1 88 ? -10.930 4.012 12.940 1.00 84.12 88 VAL A C 1
ATOM 672 O O . VAL A 1 88 ? -10.666 3.611 11.809 1.00 84.12 88 VAL A O 1
ATOM 675 N N . LEU A 1 89 ? -10.386 5.127 13.436 1.00 86.88 89 LEU A N 1
ATOM 676 C CA . LEU A 1 89 ? -9.458 5.969 12.671 1.00 86.88 89 LEU A CA 1
ATOM 677 C C . LEU A 1 89 ? -8.147 5.237 12.344 1.00 86.88 89 LEU A C 1
ATOM 679 O O . LEU A 1 89 ? -7.701 5.260 11.194 1.00 86.88 89 LEU A O 1
ATOM 683 N N . ILE A 1 90 ? -7.556 4.545 13.322 1.00 85.06 90 ILE A N 1
ATOM 684 C CA . ILE A 1 90 ? -6.334 3.748 13.128 1.00 85.06 90 ILE A CA 1
ATOM 685 C C . ILE A 1 90 ? -6.605 2.588 12.159 1.00 85.06 90 ILE A C 1
ATOM 687 O O . ILE A 1 90 ? -5.842 2.372 11.210 1.00 85.06 90 ILE A O 1
ATOM 691 N N . GLY A 1 91 ? -7.723 1.883 12.353 1.00 83.19 91 GLY A N 1
ATOM 692 C CA . GLY A 1 91 ? -8.145 0.783 11.492 1.00 83.19 91 GLY A CA 1
ATOM 693 C C . GLY A 1 91 ? -8.378 1.229 10.047 1.00 83.19 91 GLY A C 1
ATOM 694 O O . GLY A 1 91 ? -7.842 0.624 9.116 1.00 83.19 91 GLY A O 1
ATOM 695 N N . ALA A 1 92 ? -9.108 2.330 9.850 1.00 86.44 92 ALA A N 1
ATOM 696 C CA . ALA A 1 92 ? -9.373 2.915 8.537 1.00 86.44 92 ALA A CA 1
ATOM 697 C C . ALA A 1 92 ? -8.087 3.390 7.847 1.00 86.44 92 ALA A C 1
ATOM 699 O O . ALA A 1 92 ? -7.918 3.165 6.647 1.00 86.44 92 ALA A O 1
ATOM 700 N N . GLY A 1 93 ? -7.151 3.983 8.597 1.00 86.56 93 GLY A N 1
ATOM 701 C CA . GLY A 1 93 ? -5.830 4.348 8.087 1.00 86.56 93 GLY A CA 1
ATOM 702 C C . GLY A 1 93 ? -5.052 3.135 7.569 1.00 86.56 93 GLY A C 1
ATOM 703 O O . GLY A 1 93 ? -4.544 3.158 6.446 1.00 86.56 93 GLY A O 1
ATOM 704 N N . GLY A 1 94 ? -5.026 2.042 8.339 1.00 84.50 94 GLY A N 1
ATOM 705 C CA . GLY A 1 94 ? -4.405 0.781 7.921 1.00 84.50 94 GLY A CA 1
ATOM 706 C C . GLY A 1 94 ? -5.044 0.190 6.659 1.00 84.50 94 GLY A C 1
ATOM 707 O O . GLY A 1 94 ? -4.347 -0.138 5.694 1.00 84.50 94 GLY A O 1
ATOM 708 N N . LEU A 1 95 ? -6.379 0.137 6.614 1.00 85.69 95 LEU A N 1
ATOM 709 C CA . LEU A 1 95 ? -7.142 -0.320 5.445 1.00 85.69 95 LEU A CA 1
ATOM 710 C C . LEU A 1 95 ? -6.904 0.543 4.201 1.00 85.69 95 LEU A C 1
ATOM 712 O O . LEU A 1 95 ? -6.826 0.015 3.087 1.00 85.69 95 LEU A O 1
ATOM 716 N N . TRP A 1 96 ? -6.764 1.857 4.365 1.00 87.25 96 TRP A N 1
ATOM 717 C CA . TRP A 1 96 ? -6.474 2.765 3.259 1.00 87.25 96 TRP A CA 1
ATOM 718 C C . TRP A 1 96 ? -5.099 2.490 2.643 1.00 87.25 96 TRP A C 1
ATOM 720 O O . TRP A 1 96 ? -4.980 2.402 1.415 1.00 87.25 96 TRP A O 1
ATOM 730 N N . VAL A 1 97 ? -4.075 2.278 3.478 1.00 85.25 97 VAL A N 1
ATOM 731 C CA . VAL A 1 97 ? -2.728 1.896 3.020 1.00 85.25 97 VAL A CA 1
ATOM 732 C C . VAL A 1 97 ? -2.783 0.578 2.243 1.00 85.25 97 VAL A C 1
ATOM 734 O O . VAL A 1 97 ? -2.292 0.515 1.112 1.00 85.25 97 VAL A O 1
ATOM 737 N N . MET A 1 98 ? -3.467 -0.437 2.779 1.00 82.56 98 MET A N 1
ATOM 738 C CA . MET A 1 98 ? -3.645 -1.727 2.099 1.00 82.56 98 MET A CA 1
ATOM 739 C C . MET A 1 98 ? -4.359 -1.585 0.751 1.00 82.56 98 MET A C 1
ATOM 741 O O . MET A 1 98 ? -3.898 -2.106 -0.267 1.00 82.56 98 MET A O 1
ATOM 745 N N . SER A 1 99 ? -5.446 -0.815 0.709 1.00 84.94 99 SER A N 1
ATOM 746 C CA . SER A 1 99 ? -6.215 -0.561 -0.517 1.00 84.94 99 SER A CA 1
ATOM 747 C C . SER A 1 99 ? -5.361 0.119 -1.588 1.00 84.94 99 SER A C 1
ATOM 749 O O . SER A 1 99 ? -5.429 -0.217 -2.776 1.00 84.94 99 SER A O 1
ATOM 751 N N . ARG A 1 100 ? -4.503 1.059 -1.176 1.00 84.44 100 ARG A N 1
ATOM 752 C CA . ARG A 1 100 ? -3.565 1.739 -2.070 1.00 84.44 100 ARG A CA 1
ATOM 753 C C . ARG A 1 100 ? -2.544 0.762 -2.656 1.00 84.44 100 ARG A C 1
ATOM 755 O O . ARG A 1 100 ? -2.278 0.859 -3.853 1.00 84.44 100 ARG A O 1
ATOM 762 N N . ILE A 1 101 ? -2.004 -0.166 -1.861 1.00 84.31 101 ILE A N 1
ATOM 763 C CA . ILE A 1 101 ? -1.072 -1.208 -2.330 1.00 84.31 101 ILE A CA 1
ATOM 764 C C . ILE A 1 101 ? -1.759 -2.114 -3.351 1.00 84.31 101 ILE A C 1
ATOM 766 O O . ILE A 1 101 ? -1.249 -2.273 -4.460 1.00 84.31 101 ILE A O 1
ATOM 770 N N . ILE A 1 102 ? -2.941 -2.646 -3.021 1.00 84.12 102 ILE A N 1
ATOM 771 C CA . ILE A 1 102 ? -3.705 -3.545 -3.901 1.00 84.12 102 ILE A CA 1
ATOM 772 C C . ILE A 1 102 ? -3.969 -2.875 -5.252 1.00 84.12 102 ILE A C 1
ATOM 774 O O . ILE A 1 102 ? -3.778 -3.487 -6.302 1.00 84.12 102 ILE A O 1
ATOM 778 N N . ARG A 1 103 ? -4.324 -1.585 -5.254 1.00 84.69 103 ARG A N 1
ATOM 779 C CA . ARG A 1 103 ? -4.535 -0.829 -6.495 1.00 84.69 103 ARG A CA 1
ATOM 780 C C . ARG A 1 103 ? -3.268 -0.729 -7.349 1.00 84.69 103 ARG A C 1
ATOM 782 O O . ARG A 1 103 ? -3.362 -0.762 -8.573 1.00 84.69 103 ARG A O 1
ATOM 789 N N . GLN A 1 104 ? -2.093 -0.597 -6.736 1.00 79.88 104 GLN A N 1
ATOM 790 C CA . GLN A 1 104 ? -0.829 -0.570 -7.477 1.00 79.88 104 GLN A CA 1
ATOM 791 C C . GLN A 1 104 ? -0.428 -1.951 -7.986 1.00 79.88 104 GLN A C 1
ATOM 793 O O . GLN A 1 104 ? 0.026 -2.055 -9.121 1.00 79.88 104 GLN A O 1
ATOM 798 N N . LEU A 1 105 ? -0.647 -3.000 -7.192 1.00 81.69 105 LEU A N 1
ATOM 799 C CA . LEU A 1 105 ? -0.457 -4.383 -7.629 1.00 81.69 105 LEU A CA 1
ATOM 800 C C . LEU A 1 105 ? -1.365 -4.712 -8.816 1.00 81.69 105 LEU A C 1
ATOM 802 O O . LEU A 1 105 ? -0.907 -5.311 -9.781 1.00 81.69 105 LEU A O 1
ATOM 806 N N . GLY A 1 106 ? -2.616 -4.243 -8.800 1.00 83.69 106 GLY A N 1
ATOM 807 C CA . GLY A 1 106 ? -3.532 -4.367 -9.932 1.00 83.69 106 GLY A CA 1
ATOM 808 C C . GLY A 1 106 ? -3.017 -3.658 -11.187 1.00 83.69 106 GLY A C 1
ATOM 809 O O . GLY A 1 106 ? -3.041 -4.239 -12.267 1.00 83.69 106 GLY A O 1
ATOM 810 N N . LYS A 1 107 ? -2.483 -2.435 -11.059 1.00 81.62 107 LYS A N 1
ATOM 811 C CA . LYS A 1 107 ? -1.849 -1.729 -12.188 1.00 81.62 107 LYS A CA 1
ATOM 812 C C . LYS A 1 107 ? -0.617 -2.465 -12.718 1.00 81.62 107 LYS A C 1
ATOM 814 O O . LYS A 1 107 ? -0.479 -2.597 -13.930 1.00 81.62 107 LYS A O 1
ATOM 819 N N . ALA A 1 108 ? 0.234 -2.975 -11.829 1.00 78.75 108 ALA A N 1
ATOM 820 C CA . ALA A 1 108 ? 1.391 -3.783 -12.205 1.00 78.75 108 ALA A CA 1
ATOM 821 C C . ALA A 1 108 ? 0.964 -5.078 -12.916 1.00 78.75 108 ALA A C 1
ATOM 823 O O . ALA A 1 108 ? 1.546 -5.442 -13.932 1.00 78.75 108 ALA A O 1
ATOM 824 N N . TYR A 1 109 ? -0.089 -5.740 -12.431 1.00 82.81 109 TYR A N 1
ATOM 825 C CA . TYR A 1 109 ? -0.648 -6.938 -13.053 1.00 82.81 109 TYR A CA 1
ATOM 826 C C . TYR A 1 109 ? -1.210 -6.653 -14.451 1.00 82.81 109 TYR A C 1
ATOM 828 O O . TYR A 1 109 ? -0.909 -7.386 -15.387 1.00 82.81 109 TYR A O 1
ATOM 836 N N . VAL A 1 110 ? -1.977 -5.570 -14.621 1.00 83.25 110 VAL A N 1
ATOM 837 C CA . VAL A 1 110 ? -2.486 -5.150 -15.939 1.00 83.25 110 VAL A CA 1
ATOM 838 C C . VAL A 1 110 ? -1.335 -4.817 -16.890 1.00 83.25 110 VAL A C 1
ATOM 840 O O . VAL A 1 110 ? -1.379 -5.216 -18.049 1.00 83.25 110 VAL A O 1
ATOM 843 N N . PHE A 1 111 ? -0.290 -4.142 -16.405 1.00 80.88 111 PHE A N 1
ATOM 844 C CA . PHE A 1 111 ? 0.913 -3.864 -17.191 1.00 80.88 111 PHE A CA 1
ATOM 845 C C . PHE A 1 111 ? 1.593 -5.149 -17.682 1.00 80.88 111 PHE A C 1
ATOM 847 O O . PHE A 1 111 ? 1.916 -5.251 -18.859 1.00 80.88 111 PHE A O 1
ATOM 854 N N . TRP A 1 112 ? 1.761 -6.142 -16.805 1.00 78.06 112 TRP A N 1
ATOM 855 C CA . TRP A 1 112 ? 2.320 -7.447 -17.173 1.00 78.06 112 TRP A CA 1
ATOM 856 C C . TRP A 1 112 ? 1.425 -8.236 -18.128 1.00 78.06 112 TRP A C 1
ATOM 858 O O . TRP A 1 112 ? 1.934 -8.928 -18.997 1.00 78.06 112 TRP A O 1
ATOM 868 N N . ARG A 1 113 ? 0.103 -8.147 -17.968 1.00 84.62 113 ARG A N 1
ATOM 869 C CA . ARG A 1 113 ? -0.864 -8.858 -18.813 1.00 84.62 113 ARG A CA 1
ATOM 870 C C . ARG A 1 113 ? -0.961 -8.287 -20.230 1.00 84.62 113 ARG A C 1
ATOM 872 O O . ARG A 1 113 ? -1.296 -9.027 -21.146 1.00 84.62 113 ARG A O 1
ATOM 879 N N . ASN A 1 114 ? -0.737 -6.985 -20.390 1.00 81.44 114 ASN A N 1
ATOM 880 C CA . ASN A 1 114 ? -0.843 -6.290 -21.675 1.00 81.44 114 ASN A CA 1
ATOM 881 C C . ASN A 1 114 ? 0.489 -6.229 -22.448 1.00 81.44 114 ASN A C 1
ATOM 883 O O . ASN A 1 114 ? 0.552 -5.554 -23.476 1.00 81.44 114 ASN A O 1
ATOM 887 N N . ARG A 1 115 ? 1.539 -6.883 -21.944 1.00 65.88 115 ARG A N 1
ATOM 888 C CA . ARG A 1 115 ? 2.842 -7.041 -22.597 1.00 65.88 115 ARG A CA 1
ATOM 889 C C . ARG A 1 115 ? 2.961 -8.437 -23.190 1.00 65.88 115 ARG A C 1
ATOM 891 O O . ARG A 1 115 ? 3.601 -8.536 -24.256 1.00 65.88 115 ARG A O 1
#